Protein 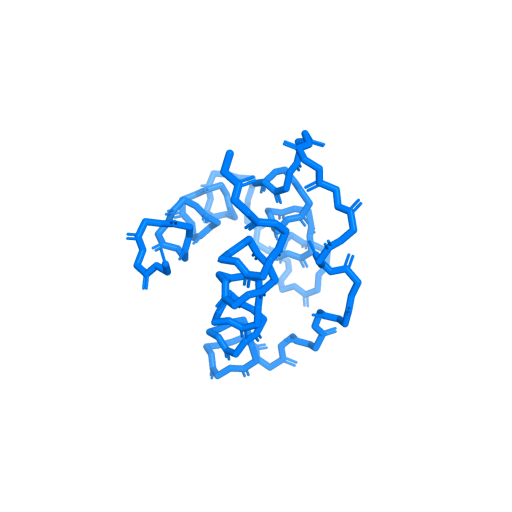AF-A0A1I1LFN4-F1 (afdb_monomer_lite)

Secondary structure (DSSP, 8-state):
--HHHHHHHHHHHHHHHHHHH-----SGGG-SSSHHHHHHHHHHHHH---HHHHHHHHHHHHH--

Organism: NCBI:txid402385

Foldseek 3Di:
DDLVVLQVLQVQLQVVCCVPPVDRDPPLSPDPPCSLVVQLVCCCVVVVDDSVVSSVVSVVSSVVD

Radius of gyration: 11.18 Å; chains: 1; bounding box: 34×21×22 Å

InterPro domains:
  IPR036629 YjbJ superfamily [G3DSA:1.10.1470.10] (1-65)
  IPR036629 YjbJ superfamily [SSF69047] (1-63)

Structure (mmCIF, N/CA/C/O backbone):
data_AF-A0A1I1LFN4-F1
#
_entry.id   AF-A0A1I1LFN4-F1
#
loop_
_atom_site.group_PDB
_atom_site.id
_atom_site.type_symbol
_atom_site.label_atom_id
_atom_site.label_alt_id
_atom_site.label_comp_id
_atom_site.label_asym_id
_atom_site.label_entity_id
_atom_site.label_seq_id
_atom_site.pdbx_PDB_ins_code
_atom_site.Cartn_x
_atom_site.Cartn_y
_atom_site.Cartn_z
_atom_site.occupancy
_atom_site.B_iso_or_equiv
_atom_site.auth_seq_id
_atom_site.auth_comp_id
_atom_site.auth_asym_id
_atom_site.auth_atom_id
_atom_site.pdbx_PDB_model_num
ATOM 1 N N . MET A 1 1 ? 20.917 2.650 -6.291 1.00 50.47 1 MET A N 1
ATOM 2 C CA . MET A 1 1 ? 20.242 1.335 -6.349 1.00 50.47 1 MET A CA 1
ATOM 3 C C . MET A 1 1 ? 19.945 1.059 -7.812 1.00 50.47 1 MET A C 1
ATOM 5 O O . MET A 1 1 ? 19.677 2.015 -8.519 1.00 50.47 1 MET A O 1
ATOM 9 N N . SER A 1 2 ? 20.088 -0.173 -8.297 1.00 61.28 2 SER A N 1
ATOM 10 C CA . SER A 1 2 ? 19.862 -0.491 -9.715 1.00 61.28 2 SER A CA 1
ATOM 11 C C . SER A 1 2 ? 18.359 -0.553 -10.019 1.00 61.28 2 SER A C 1
ATOM 13 O O . SER A 1 2 ? 17.637 -1.210 -9.270 1.00 61.28 2 SER A O 1
ATOM 15 N N . ASP A 1 3 ? 17.905 0.054 -11.119 1.00 64.19 3 ASP A N 1
ATOM 16 C CA . ASP A 1 3 ? 16.492 0.138 -11.554 1.00 64.19 3 ASP A CA 1
ATOM 17 C C . ASP A 1 3 ? 15.723 -1.198 -11.488 1.00 64.19 3 ASP A C 1
ATOM 19 O O . ASP A 1 3 ? 14.524 -1.240 -11.205 1.00 64.19 3 ASP A O 1
ATOM 23 N N . ASN A 1 4 ? 16.422 -2.317 -11.690 1.00 68.88 4 ASN A N 1
ATOM 24 C CA . ASN A 1 4 ? 15.844 -3.661 -11.631 1.00 68.88 4 ASN A CA 1
ATOM 25 C C . ASN A 1 4 ? 15.336 -4.055 -10.234 1.00 68.88 4 ASN A C 1
ATOM 27 O O . ASN A 1 4 ? 14.308 -4.719 -10.123 1.00 68.88 4 ASN A O 1
ATOM 31 N N . ALA A 1 5 ? 16.026 -3.654 -9.162 1.00 73.12 5 ALA A N 1
ATOM 32 C CA . ALA A 1 5 ? 15.636 -4.020 -7.797 1.00 73.12 5 ALA A CA 1
ATOM 33 C C . ALA A 1 5 ? 14.351 -3.301 -7.362 1.00 73.12 5 ALA A C 1
ATOM 35 O O . ALA A 1 5 ? 13.532 -3.858 -6.632 1.00 73.12 5 ALA A O 1
ATOM 36 N N . GLN A 1 6 ? 14.160 -2.074 -7.846 1.00 76.00 6 GLN A N 1
ATOM 37 C CA . GLN A 1 6 ? 12.977 -1.278 -7.560 1.00 76.00 6 GLN A CA 1
ATOM 38 C C . GLN A 1 6 ? 11.751 -1.815 -8.303 1.00 76.00 6 GLN A C 1
ATOM 40 O O . GLN A 1 6 ? 10.711 -2.010 -7.681 1.00 76.00 6 GLN A O 1
ATOM 45 N N . ARG A 1 7 ? 11.888 -2.163 -9.590 1.00 78.69 7 ARG A N 1
ATOM 46 C CA . ARG A 1 7 ? 10.823 -2.838 -10.356 1.00 78.69 7 ARG A CA 1
ATOM 47 C C . ARG A 1 7 ? 10.377 -4.142 -9.692 1.00 78.69 7 ARG A C 1
ATOM 49 O O . ARG A 1 7 ? 9.195 -4.314 -9.424 1.00 78.69 7 ARG A O 1
ATOM 56 N N . ALA A 1 8 ? 11.328 -4.992 -9.299 1.00 83.19 8 ALA A N 1
ATOM 57 C CA . ALA A 1 8 ? 11.027 -6.253 -8.620 1.00 83.19 8 ALA A CA 1
ATOM 58 C C . ALA A 1 8 ? 10.335 -6.075 -7.253 1.00 83.19 8 ALA A C 1
ATOM 60 O O . ALA A 1 8 ? 9.659 -6.987 -6.771 1.00 83.19 8 ALA A O 1
ATOM 61 N N . LYS A 1 9 ? 10.517 -4.928 -6.584 1.00 84.62 9 LYS A N 1
ATOM 62 C CA . LYS A 1 9 ? 9.757 -4.584 -5.376 1.00 84.62 9 LYS A CA 1
ATOM 63 C C . LYS A 1 9 ? 8.316 -4.200 -5.724 1.00 84.62 9 LYS A C 1
ATOM 65 O O . LYS A 1 9 ? 7.389 -4.703 -5.092 1.00 84.62 9 LYS A O 1
ATOM 70 N N . TRP A 1 10 ? 8.122 -3.358 -6.737 1.00 84.88 10 TRP A N 1
ATOM 71 C CA . TRP A 1 10 ? 6.789 -2.928 -7.171 1.00 84.88 10 TRP A CA 1
ATOM 72 C C . TRP A 1 10 ? 5.924 -4.075 -7.676 1.00 84.88 10 TRP A C 1
ATOM 74 O O . TRP A 1 10 ? 4.750 -4.140 -7.323 1.00 84.88 10 TRP A O 1
ATOM 84 N N . ASP A 1 11 ? 6.513 -5.028 -8.394 1.00 86.50 11 ASP A N 1
ATOM 85 C CA . ASP A 1 11 ? 5.800 -6.226 -8.843 1.00 86.50 11 ASP A CA 1
ATOM 86 C C . ASP A 1 11 ? 5.279 -7.055 -7.656 1.00 86.50 11 ASP A C 1
ATOM 88 O O . ASP A 1 11 ? 4.149 -7.546 -7.674 1.00 86.50 11 ASP A O 1
ATOM 92 N N . ARG A 1 12 ? 6.065 -7.157 -6.573 1.00 88.12 12 ARG A N 1
ATOM 93 C CA . ARG A 1 12 ? 5.644 -7.840 -5.337 1.00 88.12 12 ARG A CA 1
ATOM 94 C C . ARG A 1 12 ? 4.507 -7.103 -4.633 1.00 88.12 12 ARG A C 1
ATOM 96 O O . ARG A 1 12 ? 3.541 -7.737 -4.213 1.00 88.12 12 ARG A O 1
ATOM 103 N N . ILE A 1 13 ? 4.588 -5.777 -4.555 1.00 89.62 13 ILE A N 1
ATOM 104 C CA . ILE A 1 13 ? 3.530 -4.923 -3.995 1.00 89.62 13 ILE A CA 1
ATOM 105 C C . ILE A 1 13 ? 2.226 -5.077 -4.789 1.00 89.62 13 ILE A C 1
ATOM 107 O O . ILE A 1 13 ? 1.165 -5.289 -4.200 1.00 89.62 13 ILE A O 1
ATOM 111 N N . AL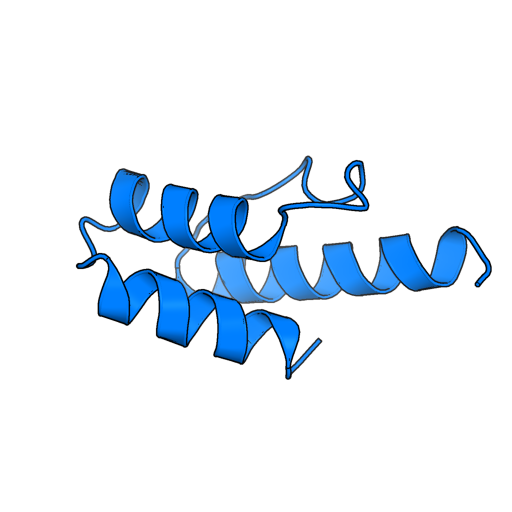A A 1 14 ? 2.298 -5.014 -6.121 1.00 88.38 14 ALA A N 1
ATOM 112 C CA . ALA A 1 14 ? 1.146 -5.190 -7.000 1.00 88.38 14 ALA A CA 1
ATOM 113 C C . ALA A 1 14 ? 0.519 -6.587 -6.844 1.00 88.38 14 ALA A C 1
ATOM 115 O O . ALA A 1 14 ? -0.706 -6.712 -6.790 1.00 88.38 14 ALA A O 1
ATOM 116 N N . GLY A 1 15 ? 1.347 -7.627 -6.694 1.00 90.50 15 GLY A N 1
ATOM 117 C CA . GLY A 1 15 ? 0.896 -8.983 -6.376 1.00 90.50 15 GLY A CA 1
ATOM 118 C C . GLY A 1 15 ? 0.117 -9.050 -5.061 1.00 90.50 15 GLY A C 1
ATOM 119 O O . GLY A 1 15 ? -1.007 -9.543 -5.042 1.00 90.50 15 GLY A O 1
ATOM 120 N N . GLN A 1 16 ? 0.655 -8.472 -3.984 1.00 90.44 16 GLN A N 1
ATOM 121 C CA . GLN A 1 16 ? -0.005 -8.449 -2.672 1.00 90.44 16 GLN A CA 1
ATOM 122 C C . GLN A 1 16 ? -1.338 -7.685 -2.691 1.00 90.44 16 GLN A C 1
ATOM 124 O O . GLN A 1 16 ? -2.314 -8.130 -2.087 1.00 90.44 16 GLN A O 1
ATOM 129 N N . LEU A 1 17 ? -1.407 -6.559 -3.409 1.00 89.62 17 LEU A N 1
ATOM 130 C CA . LEU A 1 17 ? -2.647 -5.804 -3.634 1.00 89.62 17 LEU A CA 1
ATOM 131 C C . LEU A 1 17 ? -3.701 -6.639 -4.365 1.00 89.62 17 LEU A C 1
ATOM 133 O O . LEU A 1 17 ? -4.878 -6.631 -3.992 1.00 89.62 17 LEU A O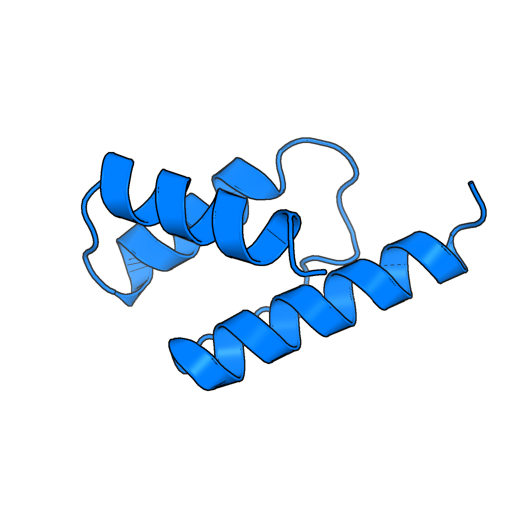 1
ATOM 137 N N . LYS A 1 18 ? -3.281 -7.390 -5.382 1.00 90.31 18 LYS A N 1
ATOM 138 C CA . LYS A 1 18 ? -4.168 -8.267 -6.142 1.00 90.31 18 LYS A CA 1
ATOM 139 C C . LYS A 1 18 ? -4.641 -9.458 -5.313 1.00 90.31 18 LYS A C 1
ATOM 141 O O . LYS A 1 18 ? -5.818 -9.789 -5.366 1.00 90.31 18 LYS A O 1
ATOM 146 N N . GLU A 1 19 ? -3.766 -10.080 -4.533 1.00 90.94 19 GLU A N 1
ATOM 147 C CA . GLU A 1 19 ? -4.115 -11.242 -3.710 1.00 90.94 19 GLU A CA 1
ATOM 148 C C . GLU A 1 19 ? -5.027 -10.879 -2.537 1.00 90.94 19 GLU A C 1
ATOM 150 O O . GLU A 1 19 ? -6.049 -11.527 -2.331 1.00 90.94 19 GLU A O 1
ATOM 155 N N . LYS A 1 20 ? -4.688 -9.829 -1.779 1.00 90.38 20 LYS A N 1
ATOM 156 C CA . LYS A 1 20 ? -5.461 -9.435 -0.592 1.00 90.38 20 LYS A CA 1
ATOM 157 C C . LYS A 1 20 ? -6.744 -8.699 -0.941 1.00 90.38 20 LYS A C 1
ATOM 159 O O . LYS A 1 20 ? -7.771 -8.893 -0.297 1.00 90.38 20 LYS A O 1
ATOM 164 N N . TRP A 1 21 ? -6.670 -7.825 -1.940 1.00 90.19 21 TRP A N 1
ATOM 165 C CA . TRP A 1 21 ? -7.721 -6.855 -2.220 1.00 90.19 21 TRP A CA 1
ATOM 166 C C . TRP A 1 21 ? -8.309 -7.018 -3.624 1.00 90.19 21 TRP A C 1
ATOM 168 O O . TRP A 1 21 ? -9.299 -6.369 -3.939 1.00 90.19 21 TRP A O 1
ATOM 178 N N . GLY A 1 22 ? -7.766 -7.863 -4.501 1.00 91.81 22 GLY A N 1
ATOM 179 C CA . GLY A 1 22 ? -8.231 -7.943 -5.892 1.00 91.81 22 GLY A CA 1
ATOM 180 C C . GLY A 1 22 ? -7.951 -6.670 -6.698 1.00 91.81 22 GLY A C 1
ATOM 181 O O . GLY A 1 22 ? -8.588 -6.449 -7.724 1.00 91.81 22 GLY A O 1
ATOM 182 N N . ILE A 1 23 ? -7.039 -5.814 -6.225 1.00 89.19 23 ILE A N 1
ATOM 183 C CA . ILE A 1 23 ? -6.680 -4.552 -6.878 1.00 89.19 23 ILE A CA 1
ATOM 184 C C . ILE A 1 23 ? -5.541 -4.815 -7.856 1.00 89.19 23 ILE A C 1
ATOM 186 O O . ILE A 1 23 ? -4.484 -5.310 -7.473 1.00 89.19 23 ILE A O 1
ATOM 190 N N . VAL A 1 24 ? -5.745 -4.464 -9.122 1.00 87.06 24 VAL A N 1
ATOM 191 C CA . VAL A 1 24 ? -4.715 -4.584 -10.158 1.00 87.06 24 VAL A CA 1
ATOM 192 C C . VAL A 1 24 ? -4.026 -3.235 -10.319 1.00 87.06 24 VAL A C 1
ATOM 194 O O . VAL A 1 24 ? -4.586 -2.312 -10.906 1.00 87.06 24 VAL A O 1
ATOM 197 N N . ALA A 1 25 ? -2.814 -3.122 -9.780 1.00 81.00 25 ALA A N 1
ATOM 198 C CA . ALA A 1 25 ? -2.013 -1.907 -9.842 1.00 81.00 25 ALA A CA 1
ATOM 199 C C . ALA A 1 25 ? -0.841 -2.098 -10.820 1.00 81.00 25 ALA A C 1
ATOM 201 O O . ALA A 1 25 ? 0.205 -2.619 -10.447 1.00 81.00 25 ALA A O 1
ATOM 202 N N . ASN A 1 26 ? -1.035 -1.700 -12.081 1.00 72.00 26 ASN A N 1
ATOM 203 C CA . ASN A 1 26 ? -0.059 -1.925 -13.158 1.00 72.00 26 ASN A CA 1
ATOM 204 C C . ASN A 1 26 ? 1.058 -0.863 -13.225 1.00 72.00 26 ASN A C 1
ATOM 206 O O . ASN A 1 26 ? 2.126 -1.147 -13.752 1.00 72.00 26 ASN A O 1
ATOM 210 N N . ASP A 1 27 ? 0.838 0.336 -12.670 1.00 69.81 27 ASP A N 1
ATOM 211 C CA . ASP A 1 27 ? 1.719 1.501 -12.884 1.00 69.81 27 ASP A CA 1
ATOM 212 C C . ASP A 1 27 ? 2.518 1.930 -11.639 1.00 69.81 27 ASP A C 1
ATOM 214 O O . ASP A 1 27 ? 3.066 3.034 -11.593 1.00 69.81 27 ASP A O 1
ATOM 218 N N . LEU A 1 28 ? 2.594 1.077 -10.611 1.00 71.81 28 LEU A N 1
ATOM 219 C CA . LEU A 1 28 ? 3.364 1.359 -9.388 1.00 71.81 28 LEU A CA 1
ATOM 220 C C . LEU A 1 28 ? 4.882 1.391 -9.640 1.00 71.81 28 LEU A C 1
ATOM 222 O O . LEU A 1 28 ? 5.641 1.968 -8.877 1.00 71.81 28 LEU A O 1
ATOM 226 N N . SER A 1 29 ? 5.365 0.815 -10.743 1.00 63.28 29 SER A N 1
ATOM 227 C CA . SER A 1 29 ? 6.804 0.743 -11.016 1.00 63.28 29 SER A CA 1
ATOM 228 C C . SER A 1 29 ? 7.463 2.075 -11.395 1.00 63.28 29 SER A C 1
ATOM 230 O O . SER A 1 29 ? 8.684 2.122 -11.538 1.00 63.28 29 SER A O 1
ATOM 232 N N . ALA A 1 30 ? 6.677 3.130 -11.634 1.00 57.09 30 ALA A N 1
ATOM 233 C CA . ALA A 1 30 ? 7.140 4.346 -12.300 1.00 57.09 30 ALA A CA 1
ATOM 234 C C . ALA A 1 30 ? 7.510 5.513 -11.363 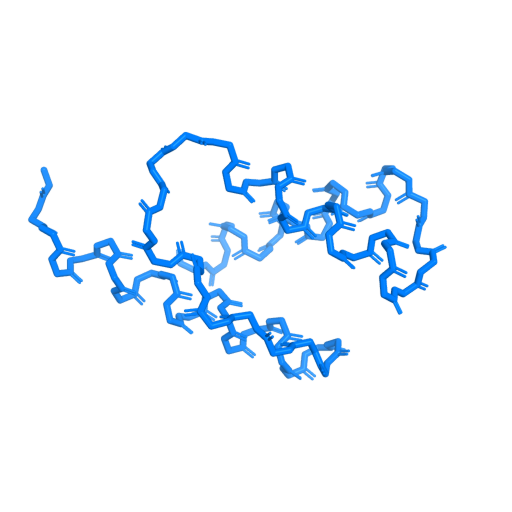1.00 57.09 30 ALA A C 1
ATOM 236 O O . ALA A 1 30 ? 8.086 6.485 -11.851 1.00 57.09 30 ALA A O 1
ATOM 237 N N . TYR A 1 31 ? 7.220 5.461 -10.054 1.00 52.72 31 TYR A N 1
ATOM 238 C CA . TYR A 1 31 ? 7.399 6.626 -9.177 1.00 52.72 31 TYR A CA 1
ATOM 239 C C . TYR A 1 31 ? 8.272 6.337 -7.941 1.00 52.72 31 TYR A C 1
ATOM 241 O O . TYR A 1 31 ? 8.043 5.428 -7.156 1.00 52.72 31 TYR A O 1
ATOM 249 N N . GLU A 1 32 ? 9.312 7.153 -7.747 1.00 54.62 32 GLU A N 1
ATOM 250 C CA . GLU A 1 32 ? 10.232 7.080 -6.596 1.00 54.62 32 GLU A CA 1
ATOM 251 C C . GLU A 1 32 ? 9.727 7.824 -5.344 1.00 54.62 32 GLU A C 1
ATOM 253 O O . GLU A 1 32 ? 10.223 7.592 -4.242 1.00 54.62 32 GLU A O 1
ATOM 258 N N . LYS A 1 33 ? 8.740 8.722 -5.471 1.00 56.88 33 LYS A N 1
ATOM 259 C CA . LYS A 1 33 ? 8.198 9.523 -4.356 1.00 56.88 33 LYS A CA 1
ATOM 260 C C . LYS A 1 33 ? 6.671 9.470 -4.329 1.00 56.88 33 LYS A C 1
ATOM 262 O O . LYS A 1 33 ? 6.031 9.828 -5.309 1.00 56.88 33 LYS A O 1
ATOM 267 N N . GLY A 1 34 ? 6.103 9.093 -3.180 1.00 70.50 34 GLY A N 1
ATOM 268 C CA . GLY A 1 34 ? 4.651 9.146 -2.920 1.00 70.50 34 GLY A CA 1
ATOM 269 C C . GLY A 1 34 ? 3.891 7.821 -3.065 1.00 70.50 3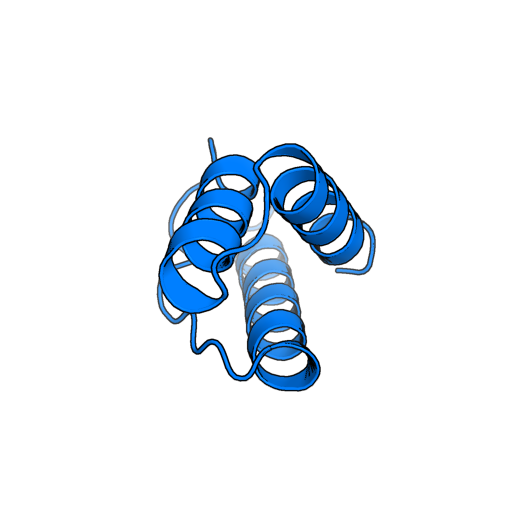4 GLY A C 1
ATOM 270 O O . GLY A 1 34 ? 2.672 7.793 -2.931 1.00 70.50 34 GLY A O 1
ATOM 271 N N . GLU A 1 35 ? 4.583 6.708 -3.287 1.00 77.06 35 GLU A N 1
ATOM 272 C CA . GLU A 1 35 ? 3.978 5.390 -3.533 1.00 77.06 35 GLU A CA 1
ATOM 273 C C . GLU A 1 35 ? 3.071 4.886 -2.400 1.00 77.06 35 GLU A C 1
ATOM 275 O O . GLU A 1 35 ? 1.976 4.389 -2.654 1.00 77.06 35 GLU A O 1
ATOM 280 N N . MET A 1 36 ? 3.453 5.114 -1.138 1.00 84.19 36 MET A N 1
ATOM 281 C CA . MET A 1 36 ? 2.609 4.777 0.017 1.00 84.19 36 MET A CA 1
ATOM 282 C C . MET A 1 36 ? 1.248 5.484 -0.050 1.00 84.19 36 MET A C 1
ATOM 284 O O . MET A 1 36 ? 0.207 4.872 0.177 1.00 84.19 36 MET A O 1
ATOM 288 N N . GLN A 1 37 ? 1.249 6.774 -0.394 1.00 86.81 37 GLN A N 1
ATOM 289 C CA . GLN A 1 37 ? 0.033 7.585 -0.488 1.00 86.81 37 GLN A CA 1
ATOM 290 C C . GLN A 1 37 ? -0.839 7.126 -1.656 1.00 86.81 37 GLN A C 1
ATOM 292 O O . GLN A 1 37 ? -2.063 7.177 -1.562 1.00 86.81 37 GLN A O 1
ATOM 297 N N . ARG A 1 38 ? -0.222 6.632 -2.735 1.00 86.62 38 ARG A N 1
ATOM 298 C CA . ARG A 1 38 ? -0.926 6.073 -3.889 1.00 86.62 38 ARG A CA 1
ATOM 299 C C . ARG A 1 38 ? -1.609 4.752 -3.547 1.00 86.62 38 ARG A C 1
ATOM 301 O O . ARG A 1 38 ? -2.786 4.592 -3.853 1.00 86.62 38 ARG A O 1
ATOM 308 N N . ILE A 1 39 ? -0.909 3.841 -2.868 1.00 88.94 39 ILE A N 1
ATOM 309 C CA . ILE A 1 39 ? -1.485 2.572 -2.395 1.00 88.94 39 ILE A CA 1
ATOM 310 C C . ILE A 1 39 ? -2.630 2.844 -1.419 1.00 88.94 39 ILE A C 1
ATOM 312 O O . ILE A 1 39 ? -3.727 2.319 -1.603 1.00 88.94 39 ILE A O 1
ATOM 316 N N . ALA A 1 40 ? -2.414 3.727 -0.441 1.00 91.75 40 ALA A N 1
ATOM 317 C CA . ALA A 1 40 ? -3.460 4.130 0.490 1.00 91.75 40 ALA A CA 1
ATOM 318 C C . ALA A 1 40 ? -4.652 4.777 -0.242 1.00 91.75 40 ALA A C 1
ATOM 320 O O . ALA A 1 40 ? -5.801 4.473 0.060 1.00 91.75 40 ALA A O 1
ATOM 321 N N . GLY A 1 41 ? -4.406 5.625 -1.245 1.00 91.44 41 GLY A N 1
ATOM 322 C CA . GLY A 1 41 ? -5.450 6.221 -2.083 1.00 91.44 41 GLY A CA 1
ATOM 323 C C . GLY A 1 41 ? -6.291 5.172 -2.811 1.00 91.44 41 GLY A C 1
ATOM 324 O O . GLY A 1 41 ? -7.514 5.193 -2.695 1.00 91.44 41 GLY A O 1
ATOM 325 N N . MET A 1 42 ? -5.644 4.207 -3.472 1.00 90.31 42 MET A N 1
ATOM 326 C CA . MET A 1 42 ? -6.329 3.105 -4.160 1.00 90.31 42 MET A CA 1
ATOM 327 C C . MET A 1 42 ? -7.174 2.262 -3.201 1.00 90.31 42 MET A C 1
ATOM 329 O O . MET A 1 42 ? -8.301 1.903 -3.533 1.00 90.31 42 MET A O 1
ATOM 333 N N . LEU A 1 43 ? -6.657 1.970 -2.006 1.00 92.25 43 LEU A N 1
ATOM 334 C CA . LEU A 1 43 ? -7.387 1.230 -0.976 1.00 92.25 43 LEU A CA 1
ATOM 335 C C . LEU A 1 43 ? -8.629 1.995 -0.502 1.00 92.25 43 LEU A C 1
ATOM 337 O O . LEU A 1 43 ? -9.720 1.425 -0.459 1.00 92.25 43 LEU A O 1
ATOM 341 N N . ARG A 1 44 ? -8.515 3.301 -0.242 1.00 93.62 44 ARG A N 1
ATOM 342 C CA . ARG A 1 44 ? -9.687 4.122 0.094 1.00 93.62 44 ARG A CA 1
ATOM 343 C C . ARG A 1 44 ? -10.706 4.161 -1.040 1.00 93.62 44 ARG A C 1
ATOM 345 O O . ARG A 1 44 ? -11.889 3.974 -0.790 1.00 93.62 44 ARG A O 1
ATOM 352 N N . GLU A 1 45 ? -10.266 4.419 -2.269 1.00 91.44 45 GLU A N 1
ATOM 353 C CA . GLU A 1 45 ? -11.162 4.623 -3.414 1.00 91.44 45 GLU A CA 1
ATOM 354 C C . GLU A 1 45 ? -11.853 3.330 -3.852 1.00 91.44 45 GLU A C 1
ATOM 356 O O . GLU A 1 45 ? -13.054 3.331 -4.107 1.00 91.44 45 GLU A O 1
ATOM 361 N N . GLN A 1 46 ? -11.122 2.214 -3.915 1.00 91.31 46 GLN A N 1
ATOM 362 C CA . GLN A 1 46 ? -11.663 0.949 -4.417 1.00 91.31 46 GLN A CA 1
ATOM 363 C C . GLN A 1 46 ? -12.292 0.074 -3.334 1.00 91.31 46 GLN A C 1
ATOM 365 O O . GLN A 1 46 ? -13.147 -0.754 -3.649 1.00 91.31 46 GLN A O 1
ATOM 370 N N . LYS A 1 47 ? -11.857 0.205 -2.075 1.00 92.31 47 LYS A N 1
ATOM 371 C CA . LYS A 1 47 ? -12.360 -0.610 -0.956 1.00 92.31 47 LYS A CA 1
ATOM 372 C C . LYS A 1 47 ? -13.171 0.172 0.061 1.00 92.31 47 LYS A C 1
ATOM 374 O O . LYS A 1 47 ? -13.748 -0.449 0.945 1.00 92.31 47 LYS A O 1
ATOM 379 N N . GLY A 1 48 ? -13.251 1.497 -0.063 1.00 92.25 48 GLY A N 1
ATOM 380 C CA . GLY A 1 48 ? -13.986 2.337 0.883 1.00 92.25 48 GLY A CA 1
ATOM 381 C C . GLY A 1 48 ? -13.346 2.382 2.271 1.00 92.25 48 GLY A C 1
ATOM 382 O O . GLY A 1 48 ? -14.019 2.717 3.242 1.00 92.25 48 GLY A O 1
ATOM 383 N N . MET A 1 49 ? -12.067 2.016 2.382 1.00 94.75 49 MET A N 1
ATOM 384 C CA . MET A 1 49 ? -11.354 1.990 3.655 1.00 94.75 49 MET A CA 1
ATOM 385 C C . MET A 1 49 ? -11.210 3.387 4.248 1.00 94.75 49 MET A C 1
ATOM 387 O O . MET A 1 49 ? -11.110 4.396 3.540 1.00 94.75 49 MET A O 1
ATOM 391 N N . SER A 1 50 ? -11.115 3.441 5.576 1.00 95.94 50 SER A N 1
ATOM 392 C CA . SER A 1 50 ? -10.742 4.680 6.252 1.00 95.94 50 SER A CA 1
ATOM 393 C C . SER A 1 50 ? -9.315 5.095 5.873 1.00 95.94 50 SER A C 1
ATOM 395 O O . SER A 1 50 ? -8.495 4.284 5.427 1.00 95.94 50 SER A O 1
ATOM 397 N N . ARG A 1 51 ? -8.997 6.379 6.064 1.00 91.94 51 ARG A N 1
ATOM 398 C CA . ARG A 1 51 ? -7.649 6.899 5.810 1.00 91.94 51 ARG A CA 1
ATOM 399 C C . ARG A 1 51 ? -6.589 6.127 6.595 1.00 91.94 51 ARG A C 1
AT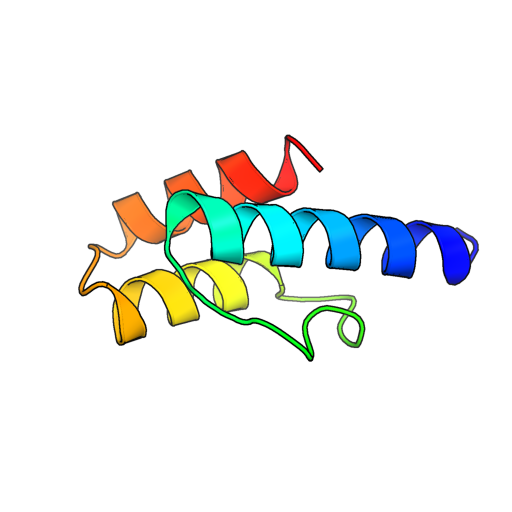OM 401 O O . ARG A 1 51 ? -5.622 5.673 5.999 1.00 91.94 51 ARG A O 1
ATOM 408 N N . GLU A 1 52 ? -6.803 5.953 7.894 1.00 94.12 52 GLU A N 1
ATOM 409 C CA . GLU A 1 52 ? -5.859 5.241 8.753 1.00 94.12 52 GLU A CA 1
ATOM 410 C C . GLU A 1 52 ? -5.694 3.774 8.359 1.00 94.12 52 GLU A C 1
ATOM 412 O O . GLU A 1 52 ? -4.581 3.266 8.334 1.00 94.12 52 GLU A O 1
ATOM 417 N N . GLU A 1 53 ? -6.788 3.079 8.053 1.00 93.81 53 GLU A N 1
ATOM 418 C CA . GLU A 1 53 ? -6.733 1.677 7.634 1.00 93.81 53 GLU A CA 1
ATOM 419 C C . GLU A 1 53 ? -5.961 1.512 6.326 1.00 93.81 53 GLU A C 1
ATOM 421 O O . GLU A 1 53 ? -5.101 0.643 6.215 1.00 93.81 53 GLU A O 1
ATOM 426 N N . SER A 1 54 ? -6.189 2.418 5.380 1.00 93.56 54 SER A N 1
ATOM 427 C CA . SER A 1 54 ? -5.489 2.411 4.098 1.00 93.56 54 SER A CA 1
ATOM 428 C C . SER A 1 54 ? -4.003 2.724 4.243 1.00 93.56 54 SER A C 1
ATOM 430 O O . SER A 1 54 ? -3.180 2.119 3.563 1.00 93.56 54 SER A O 1
ATOM 432 N N . GLU A 1 55 ? -3.644 3.660 5.126 1.00 92.56 55 GLU A N 1
ATOM 433 C CA . GLU A 1 55 ? -2.248 3.984 5.433 1.00 92.56 55 GLU A CA 1
ATOM 434 C C . GLU A 1 55 ? -1.549 2.806 6.135 1.00 92.56 55 GLU A C 1
ATOM 436 O O . GLU A 1 55 ? -0.441 2.444 5.740 1.00 92.56 55 GLU A O 1
ATOM 441 N N . ARG A 1 56 ? -2.218 2.148 7.095 1.00 93.56 56 ARG A N 1
ATOM 442 C CA . ARG A 1 56 ? -1.706 0.947 7.779 1.00 93.56 56 ARG A CA 1
ATOM 443 C C . ARG A 1 56 ? -1.474 -0.217 6.816 1.00 93.56 56 ARG A C 1
ATOM 445 O O . ARG A 1 56 ? -0.428 -0.863 6.872 1.00 93.56 56 ARG A O 1
ATOM 452 N N . GLU A 1 57 ? -2.419 -0.489 5.920 1.00 91.69 57 GLU A N 1
ATOM 453 C CA . GLU A 1 57 ? -2.268 -1.566 4.936 1.00 91.69 57 GLU A CA 1
ATOM 454 C C . GLU A 1 57 ? -1.214 -1.239 3.877 1.00 91.69 57 GLU A C 1
ATOM 456 O O . GLU A 1 57 ? -0.405 -2.101 3.533 1.00 91.69 57 GLU A O 1
ATOM 461 N N . ALA A 1 58 ? -1.148 0.011 3.412 1.00 90.25 58 ALA A N 1
ATOM 462 C CA . ALA A 1 58 ? -0.084 0.451 2.514 1.00 90.25 58 ALA A CA 1
ATOM 463 C C . ALA A 1 58 ? 1.305 0.264 3.147 1.00 90.25 58 ALA A C 1
ATOM 465 O O . ALA A 1 58 ? 2.209 -0.264 2.499 1.00 90.25 58 ALA A O 1
ATOM 466 N N . GLU A 1 59 ? 1.471 0.631 4.420 1.00 90.38 59 GLU A N 1
ATOM 467 C CA . GLU A 1 59 ? 2.717 0.413 5.161 1.00 90.38 59 GLU A CA 1
ATOM 468 C C . GLU A 1 59 ? 3.044 -1.082 5.302 1.00 90.38 59 GLU A C 1
ATOM 470 O O . GLU A 1 59 ? 4.176 -1.500 5.044 1.00 90.38 59 GLU A O 1
ATOM 475 N N . SER A 1 60 ? 2.049 -1.902 5.652 1.00 90.62 60 SER A N 1
ATOM 476 C CA . SER A 1 60 ? 2.184 -3.358 5.783 1.00 90.62 60 SER A CA 1
ATOM 477 C C . SER A 1 60 ? 2.662 -4.013 4.483 1.00 90.62 60 SER A C 1
ATOM 479 O O . SER A 1 60 ? 3.588 -4.829 4.492 1.00 90.62 60 SER A O 1
ATOM 481 N N . ILE A 1 61 ? 2.081 -3.612 3.351 1.00 88.25 61 ILE A N 1
ATOM 482 C CA . ILE A 1 61 ? 2.459 -4.084 2.015 1.00 88.25 61 ILE A CA 1
ATOM 483 C C . ILE A 1 61 ? 3.886 -3.632 1.673 1.00 88.25 61 ILE A C 1
ATOM 485 O O . ILE A 1 61 ? 4.714 -4.444 1.266 1.00 88.25 61 ILE A O 1
ATOM 489 N N . MET A 1 62 ? 4.231 -2.362 1.907 1.00 84.06 62 MET A N 1
ATOM 490 C CA . MET A 1 62 ? 5.565 -1.819 1.601 1.00 84.06 62 MET A CA 1
ATOM 491 C C . MET A 1 62 ? 6.695 -2.372 2.483 1.00 84.06 62 MET A C 1
ATOM 493 O O . MET A 1 62 ? 7.860 -2.344 2.069 1.00 84.06 62 MET A O 1
ATOM 497 N N . ARG A 1 63 ? 6.364 -2.839 3.694 1.00 83.75 63 ARG A N 1
ATOM 498 C CA . ARG A 1 63 ? 7.287 -3.490 4.637 1.00 83.75 63 ARG A CA 1
ATOM 499 C C . ARG A 1 63 ? 7.506 -4.971 4.314 1.00 83.75 63 ARG A C 1
ATOM 501 O O . ARG A 1 63 ? 8.599 -5.472 4.555 1.00 83.75 63 ARG A O 1
ATOM 508 N N . ASN A 1 64 ? 6.495 -5.655 3.776 1.00 73.81 64 ASN A N 1
ATOM 509 C CA . ASN A 1 64 ? 6.547 -7.078 3.416 1.00 73.81 64 ASN A CA 1
ATOM 510 C C . ASN A 1 64 ? 6.957 -7.329 1.950 1.00 73.81 64 ASN A C 1
ATOM 512 O O . ASN A 1 64 ? 6.764 -8.437 1.444 1.00 73.81 64 ASN A O 1
ATOM 516 N N . SER A 1 65 ? 7.491 -6.315 1.261 1.00 65.81 65 SER A N 1
ATOM 517 C CA . SER A 1 65 ? 7.888 -6.350 -0.155 1.00 65.81 65 SER A CA 1
ATOM 518 C C . SER A 1 65 ? 9.346 -5.993 -0.385 1.00 65.81 65 SER A C 1
ATOM 520 O O . SER A 1 65 ? 9.939 -5.180 0.354 1.00 65.81 65 SER A O 1
#

pLDDT: mean 82.88, std 11.98, range [50.47, 95.94]

Sequence (65 aa):
MSDNAQRAKWDRIAGQLKEKWGIVANDLSAYEKGEMQRIAGMLREQKGMSREESEREAESIMRNS